Protein AF-A0A3P3QGN8-F1 (afdb_monomer)

Sequence (85 aa):
MNTTWRTEQLRRLNQTMKAIEILAEHPDLTLIYQGKAWVYRDLLELSVRIFRLAQQEGYDVQAFELWFAKDAELFAHYGLEWRVG

pLDDT: mean 80.41, std 8.4, range [46.81, 91.19]

Mean predicted aligned error: 7.15 Å

Structure (mmCIF, N/CA/C/O backbone):
data_AF-A0A3P3QGN8-F1
#
_entry.id   AF-A0A3P3QGN8-F1
#
loop_
_atom_site.group_PDB
_atom_site.id
_atom_site.type_symbol
_atom_site.label_atom_id
_atom_site.label_alt_id
_atom_site.label_comp_id
_atom_site.label_asym_id
_atom_site.label_entity_id
_atom_site.label_seq_id
_atom_site.pdbx_PDB_ins_code
_atom_site.Cartn_x
_atom_site.Cartn_y
_atom_site.Cartn_z
_atom_site.occupancy
_atom_site.B_iso_or_equiv
_atom_site.auth_seq_id
_atom_site.auth_comp_id
_atom_site.auth_asym_id
_atom_site.auth_atom_id
_atom_site.pdbx_PDB_model_num
ATOM 1 N N . MET A 1 1 ? 8.276 14.970 25.252 1.00 53.88 1 MET A N 1
ATOM 2 C CA . MET A 1 1 ? 8.526 14.800 23.800 1.00 53.88 1 MET A CA 1
ATOM 3 C C . MET A 1 1 ? 8.832 16.163 23.200 1.00 53.88 1 MET A C 1
ATOM 5 O O . MET A 1 1 ? 8.045 17.076 23.398 1.00 53.88 1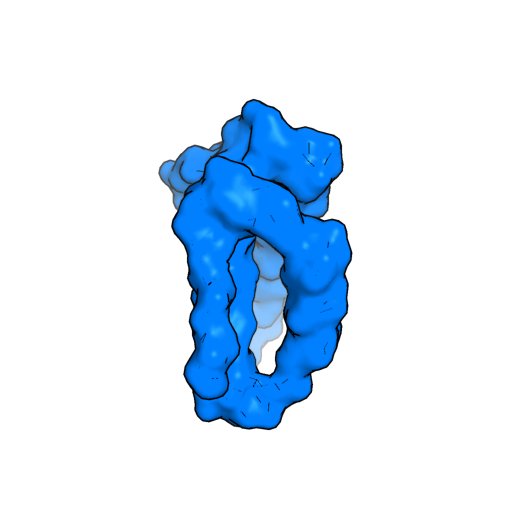 MET A O 1
ATOM 9 N N . ASN A 1 2 ? 9.992 16.323 22.561 1.00 60.91 2 ASN A N 1
ATOM 10 C CA . ASN A 1 2 ? 10.503 17.620 22.105 1.00 60.91 2 ASN A CA 1
ATOM 11 C C . ASN A 1 2 ? 9.859 18.008 20.756 1.00 60.91 2 ASN A C 1
ATOM 13 O O . ASN A 1 2 ? 9.812 17.175 19.849 1.00 60.91 2 ASN A O 1
ATOM 17 N N . THR A 1 3 ? 9.358 19.237 20.608 1.00 70.12 3 THR A N 1
ATOM 18 C CA . THR A 1 3 ? 8.586 19.720 19.438 1.00 70.12 3 THR A CA 1
ATOM 19 C C . THR A 1 3 ? 9.290 19.448 18.100 1.00 70.12 3 THR A C 1
ATOM 21 O O . THR A 1 3 ? 8.651 19.058 17.126 1.00 70.12 3 THR A O 1
ATOM 24 N N . THR A 1 4 ? 10.621 19.536 18.074 1.00 78.69 4 THR A N 1
ATOM 25 C CA . THR A 1 4 ? 11.471 19.267 16.902 1.00 78.69 4 THR A CA 1
ATOM 26 C C . THR A 1 4 ? 11.366 17.829 16.390 1.00 78.69 4 THR A C 1
ATOM 28 O O . THR A 1 4 ? 11.341 17.609 15.181 1.00 78.69 4 THR A O 1
ATOM 31 N N . TRP A 1 5 ? 11.251 16.847 17.292 1.00 78.00 5 TRP A N 1
ATOM 32 C CA . TRP A 1 5 ? 11.089 15.441 16.912 1.00 78.00 5 TRP A CA 1
ATOM 33 C C . TRP A 1 5 ? 9.755 15.226 16.199 1.00 78.00 5 TRP A C 1
ATOM 35 O O . TRP A 1 5 ? 9.712 14.600 15.145 1.00 78.00 5 TRP A O 1
ATOM 45 N N . ARG A 1 6 ? 8.675 15.819 16.725 1.00 74.38 6 ARG A N 1
ATOM 46 C CA . ARG A 1 6 ? 7.336 15.717 16.129 1.00 74.38 6 ARG A CA 1
ATOM 47 C C . ARG A 1 6 ? 7.295 16.344 14.734 1.00 74.38 6 ARG A C 1
ATOM 49 O O . ARG A 1 6 ? 6.752 15.737 13.818 1.00 74.38 6 ARG A O 1
ATOM 56 N N . THR A 1 7 ? 7.910 17.514 14.556 1.00 83.44 7 THR A N 1
ATOM 57 C CA . THR A 1 7 ? 8.008 18.179 13.246 1.00 83.44 7 THR A CA 1
ATOM 58 C C . THR A 1 7 ? 8.784 17.341 12.231 1.00 83.44 7 THR A C 1
ATOM 60 O O . THR A 1 7 ? 8.376 17.240 11.077 1.00 83.44 7 THR A O 1
ATOM 63 N N . GLU A 1 8 ? 9.877 16.704 12.649 1.00 83.44 8 GLU A N 1
ATOM 64 C CA . GLU A 1 8 ? 10.658 15.819 11.783 1.00 83.44 8 GLU A CA 1
ATOM 65 C C . GLU A 1 8 ? 9.875 14.555 11.389 1.00 83.44 8 GLU A C 1
ATOM 67 O O . GLU A 1 8 ? 9.904 14.162 10.224 1.00 83.44 8 GLU A O 1
ATOM 72 N N . GLN A 1 9 ? 9.106 13.961 12.310 1.00 72.19 9 GLN A N 1
ATOM 73 C CA . GLN A 1 9 ? 8.228 12.829 11.980 1.00 72.19 9 GLN A CA 1
ATOM 74 C C . GLN A 1 9 ? 7.141 13.221 10.971 1.00 72.19 9 GLN A C 1
ATOM 76 O O . GLN A 1 9 ? 6.909 12.496 10.006 1.00 72.19 9 GLN A O 1
ATOM 81 N N . LEU A 1 10 ? 6.520 14.393 11.136 1.00 73.56 10 LEU A N 1
ATOM 82 C CA . LEU A 1 10 ? 5.515 14.897 10.193 1.00 73.56 10 LEU A CA 1
ATOM 83 C C . LEU A 1 10 ? 6.111 15.189 8.811 1.00 73.56 10 LEU A C 1
ATOM 85 O O . LEU A 1 10 ? 5.482 14.902 7.794 1.00 73.56 10 LEU A O 1
ATOM 89 N N . ARG A 1 11 ? 7.338 15.719 8.756 1.00 79.06 11 ARG A N 1
ATOM 90 C CA . ARG A 1 11 ? 8.058 15.940 7.495 1.00 79.06 11 ARG A CA 1
ATOM 91 C C . ARG A 1 11 ? 8.332 14.624 6.774 1.00 79.06 11 ARG A C 1
ATOM 93 O O . ARG A 1 11 ? 8.083 14.538 5.574 1.00 79.06 11 ARG A O 1
ATOM 100 N N . ARG A 1 12 ? 8.804 13.609 7.503 1.00 76.00 12 ARG A N 1
ATOM 101 C CA . ARG A 1 12 ? 9.043 12.268 6.954 1.00 76.00 12 ARG A CA 1
ATOM 102 C C . ARG A 1 12 ? 7.760 11.653 6.426 1.00 76.00 12 ARG A C 1
ATOM 104 O O . ARG A 1 12 ? 7.757 11.200 5.290 1.00 76.00 12 ARG A O 1
ATOM 111 N N . LEU A 1 13 ? 6.677 11.725 7.200 1.00 71.50 13 LEU A N 1
ATOM 112 C CA . LEU A 1 13 ? 5.365 11.234 6.787 1.00 71.50 13 LEU A CA 1
ATOM 113 C C . LEU A 1 13 ? 4.896 11.905 5.491 1.00 71.50 13 LEU A C 1
ATOM 115 O O . LEU A 1 13 ? 4.524 11.214 4.553 1.00 71.50 13 LEU A O 1
ATOM 119 N N . ASN A 1 14 ? 4.977 13.235 5.403 1.00 73.88 14 ASN A N 1
ATOM 120 C CA . ASN A 1 14 ? 4.590 13.974 4.198 1.00 73.88 14 ASN A CA 1
ATOM 121 C C . ASN A 1 14 ? 5.442 13.567 2.978 1.00 73.88 14 ASN A C 1
ATOM 123 O O . ASN A 1 14 ? 4.911 13.343 1.896 1.00 73.88 14 ASN A O 1
ATOM 127 N N . GLN A 1 15 ? 6.755 13.389 3.153 1.00 78.00 15 GLN A N 1
ATOM 128 C CA . GLN A 1 15 ? 7.623 12.892 2.080 1.00 78.00 15 GLN A CA 1
ATOM 129 C C . GLN A 1 15 ? 7.258 11.468 1.639 1.00 78.00 15 GLN A C 1
ATOM 131 O O . GLN A 1 15 ? 7.253 11.202 0.440 1.00 78.00 15 GLN A O 1
ATOM 136 N N . THR A 1 16 ? 6.921 10.575 2.576 1.00 75.06 16 THR A N 1
ATOM 137 C CA . THR A 1 16 ? 6.427 9.229 2.250 1.00 75.06 16 THR A CA 1
ATOM 138 C C . THR A 1 16 ? 5.120 9.303 1.464 1.00 75.06 16 THR A C 1
ATOM 140 O O . THR A 1 16 ? 4.999 8.639 0.442 1.00 75.06 16 THR A O 1
ATOM 143 N N . MET A 1 17 ? 4.167 10.136 1.896 1.00 72.75 17 MET A N 1
ATOM 144 C CA . MET A 1 17 ? 2.878 10.304 1.213 1.00 72.75 17 MET A CA 1
ATOM 145 C C . MET A 1 17 ? 3.060 10.795 -0.226 1.00 72.75 17 MET A C 1
ATOM 147 O O . MET A 1 17 ? 2.483 10.220 -1.138 1.00 72.75 17 MET A O 1
ATOM 151 N N . LYS A 1 18 ? 3.945 11.771 -0.456 1.00 76.38 18 LYS A N 1
ATOM 152 C CA . LYS A 1 18 ? 4.265 12.239 -1.814 1.00 76.38 18 LYS A CA 1
ATOM 153 C C . LYS A 1 18 ? 4.915 11.168 -2.683 1.00 76.38 18 LYS A C 1
ATOM 155 O O . LYS A 1 18 ? 4.631 11.081 -3.870 1.00 76.38 18 LYS A O 1
ATOM 160 N N . ALA A 1 19 ? 5.806 10.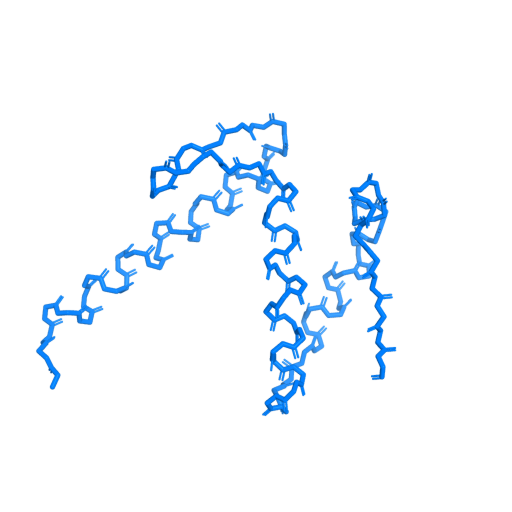360 -2.111 1.00 73.94 19 ALA A N 1
ATOM 161 C CA . ALA A 1 19 ? 6.404 9.243 -2.837 1.00 73.94 19 ALA A CA 1
ATOM 162 C C . ALA A 1 19 ? 5.345 8.200 -3.234 1.00 73.94 19 ALA A C 1
ATOM 164 O O . ALA A 1 19 ? 5.413 7.652 -4.332 1.00 73.94 19 ALA A O 1
ATOM 165 N N . ILE A 1 20 ? 4.360 7.966 -2.359 1.00 74.00 20 ILE A N 1
ATOM 166 C CA . ILE A 1 20 ? 3.208 7.103 -2.636 1.00 74.00 20 ILE A CA 1
ATOM 167 C C . ILE A 1 20 ? 2.353 7.674 -3.771 1.00 74.00 20 ILE A C 1
ATOM 169 O O . ILE A 1 20 ? 2.016 6.933 -4.687 1.00 74.00 20 ILE A O 1
ATOM 173 N N . GLU A 1 21 ? 2.049 8.973 -3.744 1.00 76.81 21 GLU A N 1
ATOM 174 C CA . GLU A 1 21 ? 1.278 9.654 -4.795 1.00 76.81 21 GLU A CA 1
ATOM 175 C C . GLU A 1 21 ? 1.963 9.551 -6.165 1.00 76.81 21 GLU A C 1
ATOM 177 O O . GLU A 1 21 ? 1.337 9.119 -7.127 1.00 76.81 21 GLU A O 1
ATOM 182 N N . ILE A 1 22 ? 3.268 9.844 -6.245 1.00 76.50 22 ILE A N 1
ATOM 183 C CA . ILE A 1 22 ? 4.034 9.757 -7.502 1.00 76.50 22 ILE A CA 1
ATOM 184 C C . ILE A 1 22 ? 3.991 8.342 -8.083 1.00 76.50 22 ILE A C 1
ATOM 186 O O . ILE A 1 22 ? 3.772 8.166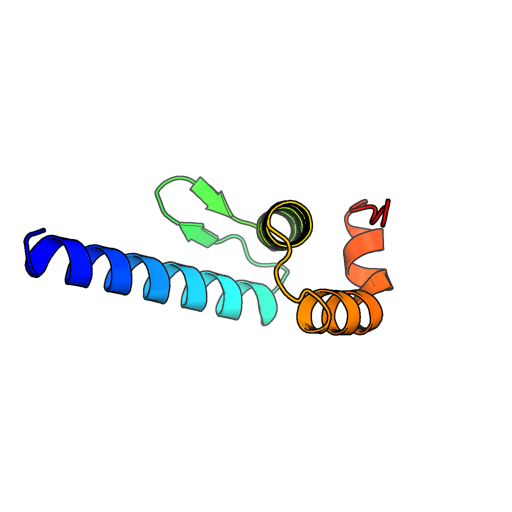 -9.278 1.00 76.50 22 ILE A O 1
ATOM 190 N N . LEU A 1 23 ? 4.206 7.325 -7.245 1.00 76.25 23 LEU A N 1
ATOM 191 C CA . LEU A 1 23 ? 4.172 5.934 -7.691 1.00 76.25 23 LEU A CA 1
ATOM 192 C C . LEU A 1 23 ? 2.749 5.483 -8.060 1.00 76.25 23 LEU A C 1
ATOM 194 O O . LEU A 1 23 ? 2.606 4.615 -8.910 1.00 76.25 23 LEU A O 1
ATOM 198 N N . ALA A 1 24 ? 1.706 6.063 -7.460 1.00 74.31 24 ALA A N 1
ATOM 199 C CA . ALA A 1 24 ? 0.320 5.791 -7.838 1.00 74.31 24 ALA A CA 1
ATOM 200 C C . ALA A 1 24 ? -0.064 6.401 -9.192 1.00 74.31 24 ALA A C 1
ATOM 202 O O . ALA A 1 24 ? -0.818 5.783 -9.940 1.00 74.31 24 ALA A O 1
ATOM 203 N N . GLU A 1 25 ? 0.464 7.578 -9.526 1.00 81.06 25 GLU A N 1
ATOM 204 C CA . GLU A 1 25 ? 0.260 8.214 -10.834 1.00 81.06 25 GLU A CA 1
ATOM 205 C C . GLU A 1 25 ? 1.109 7.565 -11.938 1.00 81.06 25 GLU A C 1
ATOM 207 O O . GLU A 1 25 ? 0.688 7.498 -13.094 1.00 81.06 25 GLU A O 1
ATOM 212 N N . HIS A 1 26 ? 2.288 7.055 -11.576 1.00 83.38 26 HIS A N 1
ATOM 213 C CA . HIS A 1 26 ? 3.257 6.462 -12.493 1.00 83.38 26 HIS A CA 1
ATOM 214 C C . HIS A 1 26 ? 3.773 5.109 -11.962 1.00 83.38 26 HIS A C 1
ATOM 216 O O . HIS A 1 26 ? 4.889 5.024 -11.431 1.00 83.38 26 HIS A O 1
ATOM 222 N N . PRO A 1 27 ? 2.967 4.036 -12.083 1.00 80.44 27 PRO A N 1
ATOM 223 C CA . PRO A 1 27 ? 3.255 2.730 -11.479 1.00 80.44 27 PRO A CA 1
ATOM 224 C C . PRO A 1 27 ? 4.461 1.995 -12.089 1.00 80.44 27 PRO A C 1
ATOM 226 O O . PRO A 1 27 ? 4.943 1.012 -11.524 1.00 80.44 27 PRO A O 1
ATOM 229 N N . ASP A 1 28 ? 4.963 2.468 -13.227 1.00 84.62 28 ASP A N 1
ATOM 230 C CA . ASP A 1 28 ? 6.157 1.987 -13.920 1.00 84.62 28 ASP A CA 1
ATOM 231 C C . ASP A 1 28 ? 7.468 2.583 -13.374 1.00 84.62 28 ASP A C 1
ATOM 233 O O . ASP A 1 28 ? 8.555 2.084 -13.684 1.00 84.62 28 ASP A O 1
ATOM 237 N N . LEU A 1 29 ? 7.398 3.620 -12.532 1.00 86.12 29 LEU A N 1
ATOM 238 C CA . LEU A 1 29 ? 8.586 4.246 -11.964 1.00 86.12 29 LEU A CA 1
ATOM 239 C C . LEU A 1 29 ? 9.201 3.431 -10.821 1.00 86.12 29 LEU A C 1
ATOM 241 O O . LEU A 1 29 ? 8.541 2.752 -10.035 1.00 86.12 29 LEU A O 1
ATOM 245 N N . THR A 1 30 ? 10.519 3.575 -10.692 1.00 86.31 30 THR A N 1
ATOM 246 C CA . THR A 1 30 ? 11.278 3.180 -9.503 1.00 86.31 30 THR A CA 1
ATOM 247 C C . THR A 1 30 ? 11.731 4.439 -8.777 1.00 86.31 30 THR A C 1
ATOM 249 O O . THR A 1 30 ? 12.403 5.289 -9.361 1.00 86.31 30 THR A O 1
ATOM 252 N N . LEU A 1 31 ? 11.393 4.557 -7.496 1.00 83.19 31 LEU A N 1
ATOM 253 C CA . LEU A 1 31 ? 11.680 5.730 -6.680 1.00 83.19 31 LEU A CA 1
ATOM 254 C C . LEU A 1 31 ? 12.677 5.383 -5.572 1.00 83.19 31 LEU A C 1
ATOM 256 O O . LEU A 1 31 ? 12.489 4.433 -4.819 1.00 83.19 31 LEU A O 1
ATOM 260 N N . ILE A 1 32 ? 13.749 6.164 -5.435 1.00 83.44 32 ILE A N 1
ATOM 261 C CA . ILE A 1 32 ? 14.713 5.981 -4.345 1.00 83.44 32 ILE A CA 1
ATOM 262 C C . ILE A 1 32 ? 14.243 6.773 -3.123 1.00 83.44 32 ILE A C 1
ATOM 264 O O . ILE A 1 32 ? 14.258 8.003 -3.129 1.00 83.44 32 ILE A O 1
ATOM 268 N N . TYR A 1 33 ? 13.849 6.077 -2.056 1.00 79.50 33 TYR A N 1
ATOM 269 C CA . TYR A 1 33 ? 13.394 6.687 -0.806 1.00 79.50 33 TYR A CA 1
ATOM 270 C C . TYR A 1 33 ? 13.978 5.962 0.407 1.00 79.50 33 TYR A C 1
ATOM 272 O O . TYR A 1 33 ? 13.970 4.733 0.488 1.00 79.50 33 TYR A O 1
ATOM 280 N N . GLN A 1 34 ? 14.517 6.739 1.353 1.00 78.19 34 GLN A N 1
ATOM 281 C CA . GLN A 1 34 ? 15.211 6.238 2.552 1.00 78.19 34 GLN A CA 1
ATOM 282 C C . GLN A 1 34 ? 16.322 5.211 2.247 1.00 78.19 34 GLN A C 1
ATOM 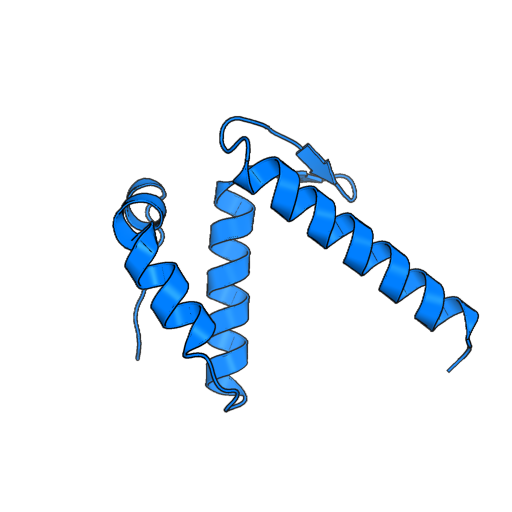284 O O . GLN A 1 34 ? 16.529 4.261 2.995 1.00 78.19 34 GLN A O 1
ATOM 289 N N . GLY A 1 35 ? 17.045 5.394 1.137 1.00 81.69 35 G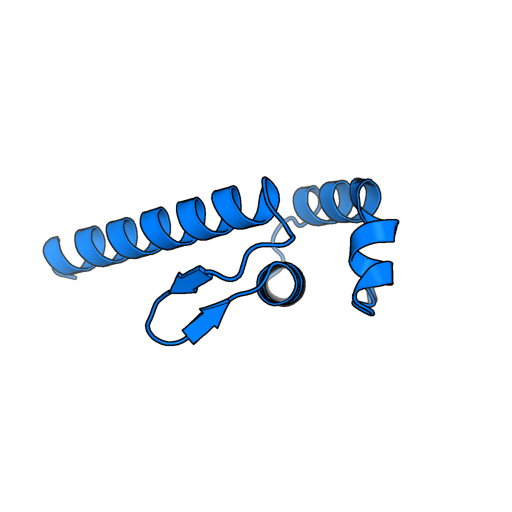LY A N 1
ATOM 290 C CA . GLY A 1 35 ? 18.147 4.509 0.738 1.00 81.69 35 GLY A CA 1
ATOM 291 C C . GLY A 1 35 ? 17.713 3.160 0.154 1.00 81.69 35 GLY A C 1
ATOM 292 O O . GLY A 1 35 ? 18.570 2.332 -0.139 1.00 81.69 35 GLY A O 1
ATOM 293 N N . LYS A 1 36 ? 16.409 2.939 -0.049 1.00 84.00 36 LYS A N 1
ATOM 294 C CA . LYS A 1 36 ? 15.855 1.768 -0.737 1.00 84.00 36 LYS A CA 1
ATOM 295 C C . LYS A 1 36 ? 15.226 2.201 -2.067 1.00 84.00 36 LYS A C 1
ATOM 297 O O . LYS A 1 36 ? 14.680 3.299 -2.166 1.00 84.00 36 LYS A O 1
ATOM 302 N N . ALA A 1 37 ? 15.298 1.340 -3.079 1.00 86.69 37 ALA A N 1
ATOM 303 C CA . ALA A 1 37 ? 14.475 1.459 -4.278 1.00 86.69 37 ALA A CA 1
ATOM 304 C C . ALA A 1 37 ? 13.065 0.929 -3.989 1.00 86.69 37 ALA A C 1
ATOM 306 O O . ALA A 1 37 ? 12.906 -0.208 -3.547 1.00 86.69 37 ALA A O 1
ATOM 307 N N . TRP A 1 38 ? 12.068 1.772 -4.215 1.00 88.25 38 TRP A N 1
ATOM 308 C CA . TRP A 1 38 ? 10.654 1.469 -4.075 1.00 88.25 38 TRP A CA 1
ATOM 309 C C . TRP A 1 38 ? 10.031 1.387 -5.458 1.00 88.25 38 TRP A C 1
ATOM 311 O O . TRP A 1 38 ? 10.222 2.281 -6.283 1.00 88.25 38 TRP A O 1
ATOM 321 N N . VAL A 1 39 ? 9.265 0.331 -5.689 1.00 87.81 39 VAL A N 1
ATOM 322 C CA . VAL A 1 39 ? 8.384 0.211 -6.851 1.00 87.81 39 VAL A CA 1
ATOM 323 C C . VAL A 1 39 ? 6.933 0.218 -6.395 1.00 87.81 39 VAL A C 1
ATOM 325 O O . VAL A 1 39 ? 6.638 -0.008 -5.220 1.00 87.81 39 VAL A O 1
ATOM 328 N N . TYR A 1 40 ? 6.006 0.436 -7.323 1.00 85.19 40 TYR A N 1
ATOM 329 C CA . TYR A 1 40 ? 4.582 0.484 -7.000 1.00 85.19 40 TYR A CA 1
ATOM 330 C C . TYR A 1 40 ? 4.085 -0.775 -6.260 1.00 85.19 40 TYR A C 1
ATOM 332 O O . TYR A 1 40 ? 3.339 -0.676 -5.287 1.00 85.19 40 TYR A O 1
ATOM 340 N N . ARG A 1 41 ? 4.618 -1.957 -6.607 1.00 86.81 41 ARG A N 1
ATOM 341 C CA . ARG A 1 41 ? 4.365 -3.213 -5.879 1.00 86.81 41 ARG A CA 1
ATOM 342 C C . ARG A 1 41 ? 4.698 -3.137 -4.382 1.00 86.81 41 ARG A C 1
ATOM 344 O O . ARG A 1 41 ? 3.924 -3.655 -3.583 1.00 86.81 41 ARG A O 1
ATOM 351 N N . ASP A 1 42 ? 5.817 -2.515 -3.992 1.00 86.44 42 ASP A N 1
ATOM 352 C CA . ASP A 1 42 ? 6.193 -2.383 -2.572 1.00 86.44 42 ASP A CA 1
ATOM 353 C C . ASP A 1 42 ? 5.131 -1.583 -1.797 1.00 86.44 42 ASP A C 1
ATOM 355 O O . ASP A 1 42 ? 4.881 -1.854 -0.621 1.00 86.44 42 ASP A O 1
ATOM 359 N N . LEU A 1 43 ? 4.496 -0.601 -2.446 1.00 83.31 43 LEU A N 1
ATOM 360 C CA . LEU A 1 43 ? 3.452 0.217 -1.830 1.00 83.31 43 LEU A CA 1
ATOM 361 C C . LEU A 1 43 ? 2.154 -0.555 -1.637 1.00 83.31 43 LEU A C 1
ATOM 363 O O . LEU A 1 43 ? 1.545 -0.467 -0.571 1.00 83.31 43 LEU A O 1
ATOM 367 N N . LEU A 1 44 ? 1.756 -1.334 -2.643 1.00 85.62 44 LEU A N 1
ATOM 368 C CA . LEU A 1 44 ? 0.599 -2.220 -2.545 1.00 85.62 44 LEU A CA 1
ATOM 369 C C . LEU A 1 44 ? 0.810 -3.288 -1.461 1.00 85.62 44 LEU A C 1
ATOM 371 O O . LEU A 1 44 ? -0.108 -3.620 -0.718 1.00 85.62 44 LEU A O 1
ATOM 375 N N . GLU A 1 45 ? 2.028 -3.805 -1.306 1.00 86.75 45 GLU A N 1
ATOM 376 C CA . GLU A 1 45 ? 2.331 -4.734 -0.216 1.00 86.75 45 GLU A CA 1
ATOM 377 C C . GLU A 1 45 ? 2.265 -4.043 1.157 1.00 86.75 45 GLU A C 1
ATOM 379 O O . GLU A 1 45 ? 1.724 -4.598 2.120 1.00 86.75 45 GLU A O 1
ATOM 384 N N . LEU A 1 46 ? 2.790 -2.818 1.261 1.00 85.50 46 LEU A N 1
ATOM 385 C CA . LEU A 1 46 ? 2.725 -2.028 2.488 1.00 85.50 46 LEU A CA 1
ATOM 386 C C . LEU A 1 46 ? 1.276 -1.729 2.889 1.00 85.50 46 LEU A C 1
ATOM 388 O O . LEU A 1 46 ? 0.945 -1.839 4.070 1.00 85.50 46 LEU A O 1
ATOM 392 N N . SER A 1 47 ? 0.407 -1.398 1.932 1.00 85.38 47 SER A N 1
ATOM 393 C CA . SER A 1 47 ? -1.001 -1.120 2.215 1.00 85.38 47 SER A CA 1
ATOM 394 C C . SER A 1 47 ? -1.732 -2.353 2.756 1.00 85.38 47 SER A C 1
ATOM 396 O O . SER A 1 47 ? -2.459 -2.236 3.741 1.00 85.38 47 SER A O 1
ATOM 398 N N . VAL A 1 48 ? -1.459 -3.551 2.220 1.00 86.44 48 VAL A N 1
ATOM 399 C CA . VAL A 1 48 ? -1.991 -4.820 2.755 1.00 86.44 48 VAL A CA 1
ATOM 400 C C . VAL A 1 48 ? -1.511 -5.069 4.189 1.00 86.44 48 VAL A C 1
ATOM 402 O O . VAL A 1 48 ? -2.291 -5.501 5.041 1.00 86.44 48 VAL A O 1
ATOM 405 N N . ARG A 1 49 ? -0.238 -4.786 4.494 1.00 86.38 49 ARG A N 1
ATOM 406 C CA . ARG A 1 49 ? 0.301 -4.926 5.861 1.00 86.38 49 ARG A CA 1
ATOM 407 C C . ARG A 1 49 ? -0.374 -3.963 6.840 1.00 86.38 49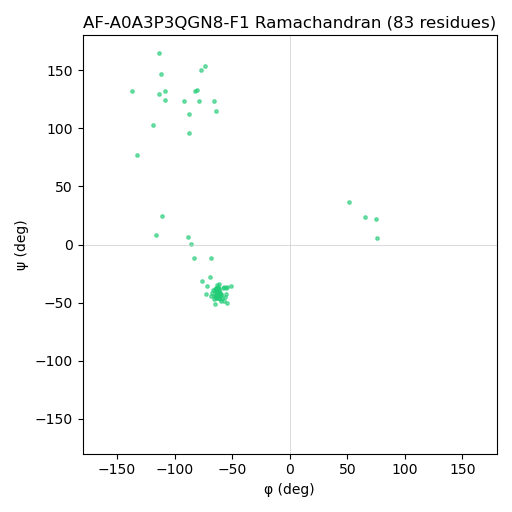 ARG A C 1
ATOM 409 O O . ARG A 1 49 ? -0.715 -4.379 7.945 1.00 86.38 49 ARG A O 1
ATOM 416 N N . ILE A 1 50 ? -0.581 -2.708 6.436 1.00 85.44 50 ILE A N 1
ATOM 417 C CA . ILE A 1 50 ? -1.267 -1.694 7.252 1.00 85.44 50 ILE A CA 1
ATOM 418 C C . ILE A 1 50 ? -2.722 -2.093 7.488 1.00 85.44 50 ILE A C 1
ATOM 420 O O . ILE A 1 50 ? -3.177 -2.026 8.625 1.00 85.44 50 ILE A O 1
ATOM 424 N N . PHE A 1 51 ? -3.426 -2.558 6.454 1.00 86.31 51 PHE A N 1
ATOM 425 C CA . PHE A 1 51 ? -4.791 -3.061 6.587 1.00 86.31 51 PHE A CA 1
ATOM 426 C C . PHE A 1 51 ? -4.885 -4.170 7.645 1.00 86.31 51 PHE A C 1
ATOM 428 O O . PHE A 1 51 ? -5.702 -4.077 8.557 1.00 86.31 51 PHE A O 1
ATOM 435 N N . ARG A 1 52 ? -4.016 -5.190 7.574 1.00 86.62 52 ARG A N 1
ATOM 436 C CA . ARG A 1 52 ? -4.028 -6.305 8.538 1.00 86.62 52 ARG A CA 1
ATOM 437 C C . ARG A 1 52 ? -3.794 -5.829 9.965 1.00 86.62 52 ARG A C 1
ATOM 439 O O . ARG A 1 52 ? -4.462 -6.299 10.879 1.00 86.62 52 ARG A O 1
ATOM 446 N N . LEU A 1 53 ? -2.863 -4.893 10.149 1.00 86.69 53 LEU A N 1
ATOM 447 C CA . LEU A 1 53 ? -2.611 -4.293 11.455 1.00 86.69 53 LEU A CA 1
ATOM 448 C C . LEU A 1 53 ? -3.836 -3.508 11.946 1.00 86.69 53 LEU A C 1
ATOM 450 O O . LEU A 1 53 ? -4.246 -3.668 13.088 1.00 86.69 53 LEU A O 1
ATOM 454 N N . ALA A 1 54 ? -4.456 -2.703 11.081 1.00 85.19 54 ALA A N 1
ATOM 455 C CA . ALA A 1 54 ? -5.655 -1.945 11.419 1.00 85.19 54 ALA A CA 1
ATOM 456 C C . ALA A 1 54 ? -6.819 -2.865 11.831 1.00 85.19 54 ALA A C 1
ATOM 458 O O . ALA A 1 54 ? -7.466 -2.605 12.843 1.00 85.19 54 ALA A O 1
ATOM 459 N N . GLN A 1 55 ? -7.022 -3.972 11.109 1.00 87.44 55 GLN A N 1
ATOM 460 C CA . GLN A 1 55 ? -8.024 -4.987 11.435 1.00 87.44 55 GLN A CA 1
ATOM 461 C C . GLN A 1 55 ? -7.743 -5.653 12.795 1.00 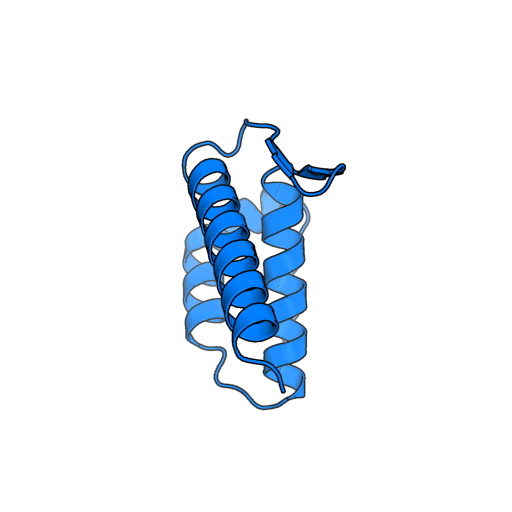87.44 55 GLN A C 1
ATOM 463 O O . GLN A 1 55 ? -8.660 -5.817 13.596 1.00 87.44 55 GLN A O 1
ATOM 468 N N . GLN A 1 56 ? -6.484 -6.004 13.083 1.00 88.62 56 GLN A N 1
ATOM 469 C CA . GLN A 1 56 ? -6.077 -6.604 14.364 1.00 88.62 56 GLN A CA 1
ATOM 470 C C . GLN A 1 56 ? -6.323 -5.681 15.562 1.00 88.62 56 GLN A C 1
ATOM 472 O O . GLN A 1 56 ? -6.712 -6.145 16.630 1.00 88.62 56 GLN A O 1
ATOM 477 N N . GLU A 1 57 ? -6.120 -4.381 15.373 1.00 91.19 57 GLU A N 1
ATOM 478 C CA . GLU A 1 57 ? -6.316 -3.355 16.400 1.00 91.19 57 GLU A CA 1
ATOM 479 C C . GLU A 1 57 ? -7.778 -2.860 16.483 1.00 91.19 57 GLU A C 1
ATOM 481 O O . GLU A 1 57 ? -8.096 -1.995 17.298 1.00 91.19 57 GLU A O 1
ATOM 486 N N . GLY A 1 58 ? -8.684 -3.400 15.656 1.00 89.31 58 GLY A N 1
ATOM 487 C CA . GLY A 1 58 ? -10.111 -3.064 15.671 1.00 89.31 58 GLY A CA 1
ATOM 488 C C . GLY A 1 58 ? -10.456 -1.696 15.073 1.00 89.31 58 GLY A C 1
ATOM 489 O O . G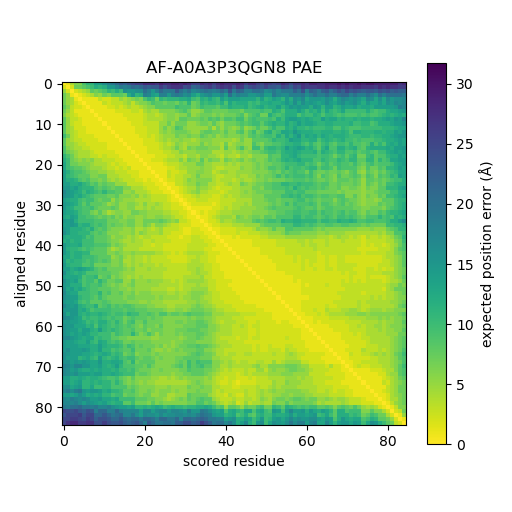LY A 1 58 ? -11.508 -1.141 15.395 1.00 89.31 58 GLY A O 1
ATOM 490 N N . TYR A 1 59 ? -9.591 -1.134 14.225 1.00 89.31 59 TYR A N 1
ATOM 491 C CA . TYR A 1 59 ? -9.904 0.083 13.475 1.00 89.31 59 TYR A CA 1
ATOM 492 C C . TYR A 1 59 ? -10.887 -0.201 12.334 1.00 89.31 59 TYR A C 1
ATOM 494 O O . TYR A 1 59 ? -10.920 -1.297 11.776 1.00 89.31 59 TYR A O 1
ATOM 502 N N . ASP A 1 60 ? -11.653 0.822 11.953 1.00 87.75 60 ASP A N 1
ATOM 503 C CA . ASP A 1 60 ? -12.469 0.777 10.742 1.00 87.75 60 ASP A CA 1
ATOM 504 C C . ASP A 1 60 ? -11.572 0.703 9.499 1.00 87.75 60 ASP A C 1
ATOM 506 O O . ASP A 1 60 ? -10.701 1.549 9.273 1.00 87.75 60 ASP A O 1
ATOM 510 N N . VAL A 1 61 ? -11.796 -0.333 8.699 1.00 88.56 61 VAL A N 1
ATOM 511 C CA . VAL A 1 61 ? -11.034 -0.654 7.494 1.00 88.56 61 VAL A CA 1
ATOM 512 C C . VAL A 1 61 ? -11.878 -0.570 6.223 1.00 88.56 61 VAL A C 1
ATOM 514 O O . VAL A 1 61 ? -11.380 -0.890 5.146 1.00 88.56 61 VAL A O 1
ATOM 517 N N . GLN A 1 62 ? -13.117 -0.073 6.292 1.00 89.44 62 GLN A N 1
ATOM 518 C CA . GLN A 1 62 ? -14.014 0.001 5.135 1.00 89.44 62 GLN A CA 1
ATOM 519 C C . GLN A 1 62 ? -13.410 0.798 3.965 1.00 89.44 62 GLN A C 1
ATOM 521 O O . GLN A 1 62 ? -13.577 0.438 2.800 1.00 89.44 62 GLN A O 1
ATOM 526 N N . ALA A 1 63 ? -12.657 1.862 4.259 1.00 81.25 63 ALA A N 1
ATOM 527 C CA . ALA A 1 63 ? -11.963 2.640 3.233 1.00 81.25 63 ALA A CA 1
ATOM 528 C C . ALA A 1 63 ? -10.908 1.811 2.480 1.00 81.25 63 ALA A C 1
ATOM 530 O O . ALA A 1 63 ? -10.770 1.954 1.264 1.00 81.25 63 ALA A O 1
ATOM 531 N N . PHE A 1 64 ? -10.196 0.923 3.184 1.00 81.56 64 PHE A N 1
ATOM 532 C CA . PHE A 1 64 ? -9.276 -0.018 2.555 1.00 81.56 64 PHE A CA 1
ATOM 533 C C . PHE A 1 64 ? -10.052 -0.989 1.670 1.00 81.56 64 PHE A C 1
ATOM 535 O O . PHE A 1 64 ? -9.726 -1.113 0.497 1.00 81.56 64 PHE A O 1
ATOM 542 N N . GLU A 1 65 ? -11.103 -1.622 2.192 1.00 85.25 65 GLU A N 1
ATOM 543 C CA . GLU A 1 65 ? -11.913 -2.597 1.449 1.00 85.25 65 GLU A CA 1
ATOM 544 C C . GLU A 1 65 ? -12.488 -2.021 0.147 1.00 85.25 65 GLU A C 1
ATOM 546 O O . GLU A 1 65 ? -12.388 -2.654 -0.903 1.00 85.25 65 GLU A O 1
ATOM 551 N N . LEU A 1 66 ? -13.031 -0.799 0.188 1.00 85.12 66 LEU A N 1
ATOM 552 C CA . LEU A 1 66 ? -13.550 -0.103 -0.995 1.00 85.12 66 LEU A CA 1
ATOM 553 C C . LEU A 1 66 ? -12.455 0.183 -2.024 1.00 85.12 66 LEU A C 1
ATOM 555 O O . LEU A 1 66 ? -12.668 0.007 -3.225 1.00 85.12 66 LEU A O 1
ATOM 559 N N . TRP A 1 67 ? -11.287 0.626 -1.561 1.00 83.06 67 TRP A N 1
ATOM 560 C CA . TRP A 1 67 ? -10.150 0.880 -2.435 1.00 83.06 67 TRP A CA 1
ATOM 561 C C . TRP A 1 67 ? -9.628 -0.414 -3.077 1.00 83.06 67 TRP A C 1
ATOM 563 O O . TRP A 1 67 ? -9.481 -0.473 -4.296 1.00 83.06 67 TRP A O 1
ATOM 573 N N . PHE A 1 68 ? -9.451 -1.482 -2.293 1.00 81.19 68 PHE A N 1
ATOM 574 C CA . PHE A 1 68 ? -9.051 -2.798 -2.800 1.00 81.19 68 PHE A CA 1
ATOM 575 C C . PHE A 1 68 ? -10.057 -3.354 -3.810 1.00 81.19 68 PHE A C 1
ATOM 577 O O . PHE A 1 68 ? -9.646 -3.875 -4.840 1.00 81.19 68 PHE A O 1
ATOM 584 N N . ALA A 1 69 ? -11.362 -3.232 -3.550 1.00 83.31 69 ALA A N 1
ATOM 585 C CA . ALA A 1 69 ? -12.396 -3.712 -4.464 1.00 83.31 69 ALA A CA 1
ATOM 586 C C . ALA A 1 69 ? -12.362 -2.981 -5.813 1.00 83.31 69 ALA A C 1
ATOM 588 O O . ALA A 1 69 ? -12.557 -3.604 -6.856 1.00 83.31 69 ALA A O 1
ATOM 589 N N . LYS A 1 70 ? -12.088 -1.671 -5.798 1.00 83.94 70 LYS A N 1
ATOM 590 C CA . LYS A 1 70 ? -11.953 -0.863 -7.013 1.00 83.94 70 LYS A CA 1
ATOM 591 C C . LYS A 1 70 ? -10.754 -1.295 -7.861 1.00 83.94 70 LYS A C 1
ATOM 593 O O . LYS A 1 70 ? -10.873 -1.356 -9.079 1.00 83.94 70 LYS A O 1
ATOM 598 N N . ASP A 1 71 ? -9.637 -1.617 -7.214 1.00 84.44 71 ASP A N 1
ATOM 599 C CA . ASP A 1 71 ? -8.360 -1.889 -7.878 1.00 84.44 71 ASP A CA 1
ATOM 600 C C . ASP A 1 71 ? -7.953 -3.379 -7.788 1.00 84.44 71 ASP A C 1
ATOM 602 O O . ASP A 1 71 ? -6.775 -3.720 -7.874 1.00 84.44 71 ASP A O 1
ATOM 606 N N . ALA A 1 72 ? -8.907 -4.303 -7.622 1.00 82.19 72 ALA A N 1
ATOM 607 C CA . ALA A 1 72 ? -8.628 -5.717 -7.331 1.00 82.19 72 ALA A CA 1
ATOM 608 C C . ALA A 1 72 ? -7.749 -6.405 -8.394 1.00 82.19 72 ALA A C 1
ATOM 610 O O . ALA A 1 72 ? -6.863 -7.197 -8.063 1.00 82.19 72 ALA A O 1
ATOM 611 N N . GLU A 1 73 ? -7.952 -6.069 -9.670 1.00 84.25 73 GLU A N 1
ATOM 612 C CA . GLU A 1 73 ? -7.153 -6.586 -10.789 1.00 84.25 73 GLU A CA 1
ATOM 613 C C . GLU A 1 73 ? -5.679 -6.172 -10.689 1.00 84.25 73 GLU A C 1
ATOM 615 O O . GLU A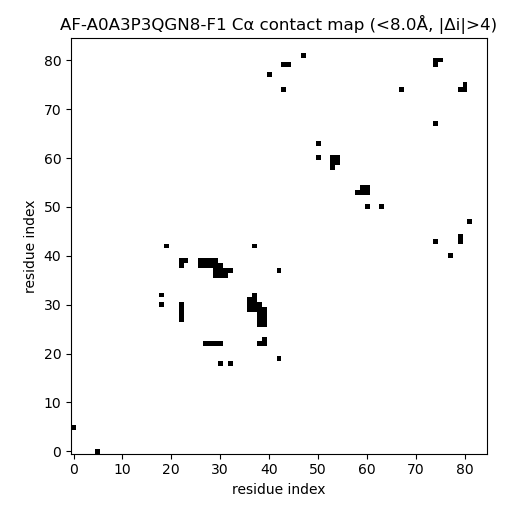 1 73 ? -4.786 -6.954 -11.019 1.00 84.25 73 GLU A O 1
ATOM 620 N N . LEU A 1 74 ? -5.411 -4.971 -10.171 1.00 84.19 74 LEU A N 1
ATOM 621 C CA . LEU A 1 74 ? -4.064 -4.447 -9.970 1.00 84.19 74 LEU A CA 1
ATOM 622 C C . LEU A 1 74 ? -3.327 -5.224 -8.877 1.00 84.19 74 LEU A C 1
ATOM 624 O O . LEU A 1 74 ? -2.177 -5.617 -9.058 1.00 84.19 74 LEU A O 1
ATOM 628 N N . PHE A 1 75 ? -3.997 -5.514 -7.761 1.00 83.38 75 PHE A N 1
ATOM 629 C CA . PHE A 1 75 ? -3.425 -6.355 -6.706 1.00 83.38 75 PHE A CA 1
ATOM 630 C C . PHE A 1 75 ? -3.160 -7.780 -7.197 1.00 83.38 75 PHE A C 1
ATOM 632 O O . PHE A 1 75 ? -2.073 -8.321 -6.967 1.00 83.38 75 PHE A O 1
ATOM 639 N N . ALA A 1 76 ? -4.110 -8.360 -7.936 1.00 84.75 76 ALA A N 1
ATOM 640 C CA . ALA A 1 76 ? -3.972 -9.692 -8.514 1.00 84.75 76 ALA A CA 1
ATOM 641 C C . ALA A 1 76 ? -2.803 -9.771 -9.510 1.00 84.75 76 ALA A C 1
ATOM 643 O O . ALA A 1 76 ? -2.038 -10.734 -9.476 1.00 84.75 76 ALA A O 1
ATOM 644 N N . HIS A 1 77 ? -2.605 -8.736 -10.335 1.00 85.88 77 HIS A N 1
ATOM 645 C CA . HIS A 1 77 ? -1.477 -8.635 -11.265 1.00 85.88 77 HIS A CA 1
ATOM 646 C C . HIS A 1 77 ? -0.117 -8.774 -10.560 1.00 85.88 77 HIS A C 1
ATOM 648 O O . HIS A 1 77 ? 0.789 -9.429 -11.073 1.00 85.88 77 HIS A O 1
ATOM 654 N N . TYR A 1 78 ? 0.017 -8.218 -9.353 1.00 83.38 78 TYR A N 1
ATOM 655 C CA . TYR A 1 78 ? 1.236 -8.321 -8.546 1.00 83.38 78 TYR A CA 1
ATOM 656 C C . TYR A 1 78 ? 1.295 -9.560 -7.635 1.00 83.38 78 TYR A C 1
ATOM 658 O O . TYR A 1 78 ? 2.224 -9.679 -6.825 1.00 83.38 78 TYR A O 1
ATOM 666 N N . GLY A 1 79 ? 0.329 -10.480 -7.752 1.00 82.56 79 GLY A N 1
ATOM 667 C CA . GLY A 1 79 ? 0.220 -11.675 -6.911 1.00 82.56 79 GLY A CA 1
ATOM 668 C C . GLY A 1 79 ? -0.063 -11.356 -5.441 1.00 82.56 79 GLY A C 1
ATOM 669 O O . GLY A 1 79 ? 0.293 -12.135 -4.557 1.00 82.56 79 GLY A O 1
ATOM 670 N N . LEU A 1 80 ? -0.638 -10.184 -5.162 1.00 82.19 80 LEU A N 1
ATOM 671 C CA . LEU A 1 80 ? -0.988 -9.761 -3.814 1.00 82.19 80 LEU A CA 1
ATOM 672 C C . LEU A 1 80 ? -2.387 -10.277 -3.495 1.00 82.19 80 LEU A C 1
ATOM 674 O O . LEU A 1 80 ? -3.394 -9.679 -3.865 1.00 82.19 80 LEU A O 1
ATOM 678 N N . GLU A 1 81 ? -2.436 -11.421 -2.817 1.00 70.94 81 GLU A N 1
ATOM 679 C CA . GLU A 1 81 ? -3.694 -12.006 -2.378 1.00 70.94 81 GLU A CA 1
ATOM 680 C C . GLU A 1 81 ? -4.217 -11.352 -1.104 1.00 70.94 81 GLU A C 1
ATOM 682 O O . GLU A 1 81 ? -3.536 -11.211 -0.078 1.00 70.94 81 GLU A O 1
ATOM 687 N N . TRP A 1 82 ? -5.502 -11.045 -1.168 1.00 66.81 82 TRP A N 1
ATOM 688 C CA . TRP A 1 82 ? -6.301 -10.653 -0.036 1.00 66.81 82 TRP A CA 1
ATOM 689 C C . TRP A 1 82 ? -6.966 -11.889 0.577 1.00 66.81 82 TRP A C 1
ATOM 691 O O . TRP A 1 82 ? -7.700 -12.613 -0.092 1.00 66.81 82 TRP A O 1
ATOM 701 N N . ARG A 1 83 ? -6.733 -12.129 1.868 1.00 57.72 83 ARG A N 1
ATOM 702 C CA . ARG A 1 83 ? -7.578 -13.012 2.676 1.00 57.72 83 ARG A CA 1
ATOM 703 C C . ARG A 1 83 ? -8.158 -12.156 3.789 1.00 57.72 83 ARG A C 1
ATOM 705 O O . ARG A 1 83 ? -7.427 -11.843 4.728 1.00 57.72 83 ARG A O 1
ATOM 712 N N . VAL A 1 84 ? -9.432 -11.770 3.668 1.00 52.94 84 VAL A N 1
ATOM 713 C CA . VAL A 1 84 ? -10.206 -11.469 4.878 1.00 52.94 84 VAL A CA 1
ATOM 714 C C . VAL A 1 84 ? -10.286 -12.800 5.613 1.00 52.94 84 VAL A C 1
ATOM 716 O O . VAL A 1 84 ? -10.799 -13.774 5.058 1.00 52.94 84 VAL A O 1
ATOM 719 N N . GLY A 1 85 ? -9.669 -12.871 6.784 1.00 46.81 85 GLY A N 1
ATOM 720 C CA . GLY A 1 85 ? -10.049 -13.859 7.787 1.00 46.81 85 GLY A CA 1
ATOM 721 C C . GLY A 1 85 ? -11.237 -13.321 8.555 1.00 46.81 85 GLY A C 1
ATOM 722 O O . GLY A 1 85 ? -11.182 -12.112 8.885 1.00 46.81 85 GLY A O 1
#

Radius of gyration: 14.78 Å; Cα contacts (8 Å, |Δi|>4): 44; chains: 1; bounding box: 32×34×38 Å

Solvent-accessible surface area (backbone atoms only — not comparable to full-atom values): 5135 Å² total; per-residue (Å²): 136,61,72,69,59,55,52,52,52,52,51,53,50,50,53,52,51,53,54,51,50,52,28,70,79,37,58,87,47,76,45,83,54,96,92,38,82,40,42,36,66,58,53,58,52,49,50,54,53,50,49,54,52,36,54,74,74,69,46,91,52,65,72,55,54,56,52,46,66,75,44,43,69,61,37,52,74,72,70,53,81,85,74,89,125

Foldseek 3Di:
DDPVVVVVVVVLVVVVVVVLVVCVVPQPDWDQDPNDTDGNLNVVVVLLVVLVVCVVVPHDCVVVVVVCVVCVVVCVVSVNDDDDD

Secondary structure (DSSP, 8-state):
--HHHHHHHHHHHHHHHHHHHHHHH-TT-EEEETTEEEEHHHHHHHHHHHHHHHHHTT---HHHHHHHHHTHHHHHHTT------

Organism: NCBI:txid1547515